Protein AF-A0A0F4YDS4-F1 (afdb_monomer_lite)

Radius of gyration: 24.44 Å; chains: 1; bounding box: 52×58×77 Å

InterPro domains:
  IPR007889 DNA binding HTH domain, Psq-type [PF05225] (45-88)
  IPR009057 Homedomain-like superfamily [SSF46689] (45-98)

Organism: Rasamsonia emersonii (strain ATCC 16479 / CBS 393.64 / IMI 116815) (NCBI:txid1408163)

Sequence (113 aa):
STIYNVIHHRAGHTTELVSHNTNTEFLTITTTTTHHHLMADISREERLQLALQAYKKGQFPSIQKAADAFDVPKSTLITRVSGTTSRKDSIANCRKLTETEENTLSTWILDMD

Foldseek 3Di:
DDDDDDDPDDPPPPPDPPPPDDDPDDDDPPDPDPPCVVLVVPDLVRLLVVLLVCVVVVVDPDLVRSCVVSVHDSVVSVVVNVPDDDPVPDDDPPDPDDPVRVVVVVVVVVVVD

pLDDT: mean 73.01, std 23.71, range [31.19, 96.38]

Secondary structure (DSSP, 8-state):
-------------------------SS--SS-SHHHHHTSSS-HHHHHHHHHHHHHTT-SSSHHHHHHHTT--HHHHHHHHTTPPPTTTSPPTT--S-HHHHHHHHHHHHH--

Structure (mmCIF, N/CA/C/O backbone):
data_AF-A0A0F4YDS4-F1
#
_entry.id   AF-A0A0F4YDS4-F1
#
loop_
_atom_site.group_PDB
_atom_site.id
_atom_site.type_symbol
_atom_site.label_atom_id
_atom_site.label_alt_id
_atom_site.label_comp_id
_atom_site.label_asym_id
_atom_site.label_entity_id
_atom_site.label_seq_id
_atom_site.pdbx_PDB_ins_code
_atom_site.Cartn_x
_atom_site.Cartn_y
_atom_site.Cartn_z
_atom_site.occupancy
_atom_site.B_iso_or_equiv
_atom_site.auth_seq_id
_atom_site.auth_comp_id
_atom_site.auth_asym_id
_atom_site.auth_atom_id
_atom_site.pdbx_PDB_model_num
ATOM 1 N N . SER A 1 1 ? 5.588 -50.143 42.951 1.00 34.25 1 SER A N 1
ATOM 2 C CA . SER A 1 1 ? 5.894 -48.727 42.681 1.00 34.25 1 SER A CA 1
ATOM 3 C C . SER A 1 1 ? 5.329 -48.337 41.332 1.00 34.25 1 SER A C 1
ATOM 5 O O . SER A 1 1 ? 5.715 -48.925 40.334 1.00 34.25 1 SER A O 1
ATOM 7 N N . THR A 1 2 ? 4.369 -47.416 41.314 1.00 36.69 2 THR A N 1
ATOM 8 C CA . THR A 1 2 ? 3.781 -46.837 40.098 1.00 36.69 2 THR A CA 1
ATOM 9 C C . THR A 1 2 ? 4.743 -45.815 39.507 1.00 36.69 2 THR A C 1
ATOM 11 O O . THR A 1 2 ? 5.084 -44.870 40.211 1.00 36.69 2 THR A O 1
ATOM 14 N N . ILE A 1 3 ? 5.138 -45.960 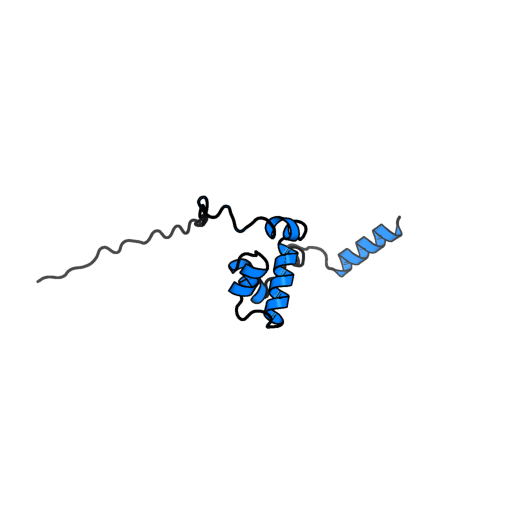38.238 1.00 41.03 3 ILE A N 1
ATOM 15 C CA . ILE A 1 3 ? 5.693 -44.861 37.432 1.00 41.03 3 ILE A CA 1
ATOM 16 C C . ILE A 1 3 ? 5.124 -44.982 36.009 1.00 41.03 3 ILE A C 1
ATOM 18 O O . ILE A 1 3 ? 5.404 -45.939 35.293 1.00 41.03 3 ILE A O 1
ATOM 22 N N . TYR A 1 4 ? 4.279 -44.017 35.643 1.00 34.19 4 TYR A N 1
ATOM 23 C CA . TYR A 1 4 ? 3.852 -43.723 34.273 1.00 34.19 4 TYR A CA 1
ATOM 24 C C . TYR A 1 4 ? 5.037 -43.174 33.458 1.00 34.19 4 TYR A C 1
ATOM 26 O O . TYR A 1 4 ? 5.892 -42.518 34.041 1.00 34.19 4 TYR A O 1
ATOM 34 N N . ASN A 1 5 ? 5.052 -43.365 32.131 1.00 40.47 5 ASN A N 1
ATOM 35 C CA . ASN A 1 5 ? 5.533 -42.357 31.162 1.00 40.47 5 ASN A CA 1
ATOM 36 C 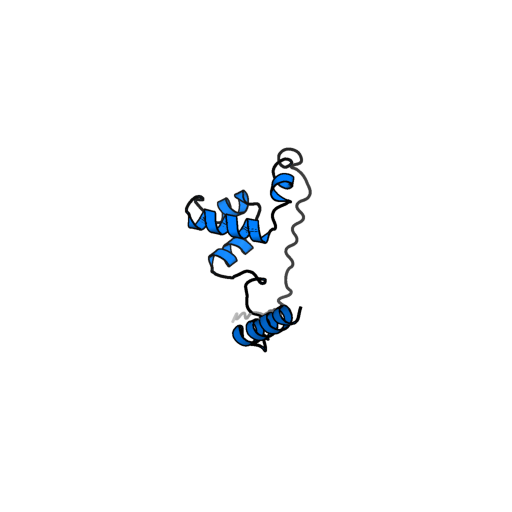C . ASN A 1 5 ? 5.150 -42.778 29.728 1.00 40.47 5 ASN A C 1
ATOM 38 O O . ASN A 1 5 ? 5.660 -43.758 29.200 1.00 40.47 5 ASN A O 1
ATOM 42 N N . VAL A 1 6 ? 4.037 -42.245 29.207 1.00 47.81 6 VAL A N 1
ATOM 43 C CA . VAL A 1 6 ? 3.951 -41.112 28.254 1.00 47.81 6 VAL A CA 1
ATOM 44 C C . VAL A 1 6 ? 4.589 -41.445 26.901 1.00 47.81 6 VAL A C 1
ATOM 46 O O . VAL A 1 6 ? 5.782 -41.277 26.672 1.00 47.81 6 VAL A O 1
ATOM 49 N N . ILE A 1 7 ? 3.732 -41.905 25.985 1.00 47.94 7 ILE A N 1
ATOM 50 C CA . ILE A 1 7 ? 4.012 -42.011 24.554 1.00 47.94 7 ILE A CA 1
ATOM 51 C C . ILE A 1 7 ? 4.252 -40.589 24.037 1.00 47.94 7 ILE A C 1
ATOM 53 O O . ILE A 1 7 ? 3.313 -39.807 23.895 1.00 47.94 7 ILE A O 1
ATOM 57 N N . HIS A 1 8 ? 5.504 -40.243 23.745 1.00 44.38 8 HIS A N 1
ATOM 58 C CA . HIS A 1 8 ? 5.803 -39.068 22.937 1.00 44.38 8 HIS A CA 1
ATOM 59 C C . HIS A 1 8 ? 5.328 -39.343 21.508 1.00 44.38 8 HIS A C 1
ATOM 61 O O . HIS A 1 8 ? 6.014 -39.988 20.715 1.00 44.38 8 HIS A O 1
ATOM 67 N N . HIS A 1 9 ? 4.120 -38.884 21.186 1.00 46.09 9 HIS A N 1
ATOM 68 C CA . HIS A 1 9 ? 3.637 -38.862 19.815 1.00 46.09 9 HIS A CA 1
ATOM 69 C C . HIS A 1 9 ? 4.477 -37.834 19.048 1.00 46.09 9 HIS A C 1
ATOM 71 O O . HIS A 1 9 ? 4.402 -36.630 19.298 1.00 46.09 9 HIS A O 1
ATOM 77 N N . ARG A 1 10 ? 5.339 -38.320 18.153 1.00 45.59 10 ARG A N 1
ATOM 78 C CA . ARG A 1 10 ? 6.091 -37.494 17.209 1.00 45.59 10 ARG A CA 1
ATOM 79 C C . ARG A 1 10 ? 5.073 -36.767 16.330 1.00 45.59 10 ARG A C 1
ATOM 81 O O . ARG A 1 10 ? 4.444 -37.397 15.487 1.00 45.59 10 ARG A O 1
ATOM 88 N N . ALA A 1 11 ? 4.894 -35.464 16.534 1.00 42.97 11 ALA A N 1
ATOM 89 C CA . ALA A 1 11 ? 4.091 -34.642 15.640 1.00 42.97 11 ALA A CA 1
ATOM 90 C C . ALA A 1 11 ? 4.761 -34.636 14.257 1.00 42.97 11 ALA A C 1
ATOM 92 O O . ALA A 1 11 ? 5.800 -34.006 14.055 1.00 42.97 11 ALA A O 1
ATOM 93 N N . GLY A 1 12 ? 4.187 -35.383 13.313 1.00 45.69 12 GLY A N 1
ATOM 94 C CA . GLY A 1 12 ? 4.440 -35.198 11.893 1.00 45.69 12 GLY A CA 1
ATOM 95 C C . GLY A 1 12 ? 3.870 -33.845 11.502 1.00 45.69 12 GLY A C 1
ATOM 96 O O . GLY A 1 12 ? 2.676 -33.727 11.251 1.00 45.69 12 GLY A O 1
ATOM 97 N N . HIS A 1 13 ? 4.699 -32.804 11.517 1.00 32.81 13 HIS A N 1
ATOM 98 C CA . HIS A 1 13 ? 4.279 -31.502 11.022 1.00 32.81 13 HIS A CA 1
ATOM 99 C C . HIS A 1 13 ? 4.475 -31.473 9.505 1.00 32.81 13 HIS A C 1
ATOM 101 O O . HIS A 1 13 ? 5.496 -31.027 8.992 1.00 32.81 13 HIS A O 1
ATOM 107 N N . THR A 1 14 ? 3.495 -32.014 8.786 1.00 37.78 14 THR A N 1
ATOM 108 C CA . THR A 1 14 ? 3.231 -31.654 7.394 1.00 37.78 14 THR A CA 1
ATOM 109 C C . THR A 1 14 ? 2.379 -30.392 7.428 1.00 37.78 14 THR A C 1
ATOM 111 O O . THR A 1 14 ? 1.169 -30.454 7.637 1.00 37.78 14 THR A O 1
ATOM 114 N N . THR A 1 15 ? 2.992 -29.221 7.290 1.00 44.72 15 THR A N 1
ATOM 115 C CA . THR A 1 15 ? 2.251 -27.991 6.995 1.00 44.72 15 THR A CA 1
ATOM 116 C C . THR A 1 15 ? 1.845 -28.021 5.522 1.00 44.72 15 THR A C 1
ATOM 118 O O . THR A 1 15 ? 2.475 -27.407 4.667 1.00 44.72 15 THR A O 1
ATOM 121 N N . GLU A 1 16 ? 0.793 -28.782 5.215 1.00 41.47 16 GLU A N 1
ATOM 122 C CA . GLU A 1 16 ? -0.007 -28.534 4.018 1.00 41.47 16 GLU A CA 1
ATOM 123 C C . GLU A 1 16 ? -0.670 -27.160 4.162 1.00 41.47 16 GLU A C 1
ATOM 125 O O . GLU A 1 16 ? -1.219 -26.815 5.212 1.00 41.47 16 GLU A O 1
ATOM 130 N N . LEU A 1 17 ? -0.590 -26.350 3.107 1.00 39.78 17 LEU A N 1
ATOM 131 C CA . LEU A 1 17 ? -1.284 -25.073 3.021 1.00 39.78 17 LEU A CA 1
ATOM 132 C C . LEU A 1 17 ? -2.790 -25.345 3.006 1.00 39.78 17 LEU A C 1
ATOM 134 O O . LEU A 1 17 ? -3.357 -25.706 1.975 1.00 39.78 17 LEU A O 1
ATOM 138 N N . VAL A 1 18 ? -3.437 -25.166 4.156 1.00 31.19 18 VAL A N 1
ATOM 139 C CA . VAL A 1 18 ? -4.895 -25.175 4.259 1.00 31.19 18 VAL A CA 1
ATOM 140 C C . VAL A 1 18 ? -5.424 -23.995 3.450 1.00 31.19 18 VAL A C 1
ATOM 142 O O . VAL A 1 18 ? -5.370 -22.837 3.864 1.00 31.19 18 VAL A O 1
ATOM 145 N N . SER A 1 19 ? -5.924 -24.305 2.257 1.00 46.19 19 SER A N 1
ATOM 146 C CA . SER A 1 19 ? -6.792 -23.414 1.505 1.00 46.19 19 SER A CA 1
ATOM 147 C C . SER A 1 19 ? -8.086 -23.276 2.296 1.00 46.19 19 SER A C 1
ATOM 149 O O . SER A 1 19 ? -8.939 -24.165 2.284 1.00 46.19 19 SER A O 1
ATOM 151 N N . HIS A 1 20 ? -8.222 -22.178 3.036 1.00 43.62 20 HIS A N 1
ATOM 152 C CA . HIS A 1 20 ? -9.498 -21.793 3.618 1.00 43.62 20 HIS A CA 1
ATOM 153 C C . HIS A 1 20 ? -10.423 -21.339 2.484 1.00 43.62 20 HIS A C 1
ATOM 155 O O . HIS A 1 20 ? -10.572 -20.148 2.218 1.00 43.62 20 HIS A O 1
ATOM 161 N N . ASN A 1 21 ? -11.034 -22.306 1.798 1.00 51.53 21 ASN A N 1
ATOM 162 C CA . ASN A 1 21 ? -12.319 -22.083 1.163 1.00 51.53 21 ASN A CA 1
ATOM 163 C C . ASN A 1 21 ? -13.372 -22.154 2.277 1.00 51.53 21 ASN A C 1
ATOM 165 O O . ASN A 1 21 ? -13.449 -23.137 3.011 1.00 51.53 21 ASN A O 1
ATOM 169 N N . THR A 1 22 ? -14.154 -21.096 2.442 1.00 35.06 22 THR A N 1
ATOM 170 C CA . THR A 1 22 ? -15.418 -21.177 3.169 1.00 35.06 22 THR A CA 1
ATOM 171 C C . THR A 1 22 ? -16.508 -20.790 2.196 1.00 35.06 22 THR A C 1
ATOM 173 O O . THR A 1 22 ? -16.735 -19.610 1.926 1.00 35.06 22 THR A O 1
ATOM 176 N N . ASN A 1 23 ? -17.150 -21.822 1.652 1.00 37.69 23 ASN A N 1
ATOM 177 C CA . ASN A 1 23 ? -18.426 -21.730 0.964 1.00 37.69 23 ASN A CA 1
ATOM 178 C C . ASN A 1 23 ? -19.375 -20.866 1.797 1.00 37.69 23 ASN A C 1
ATOM 180 O O . ASN A 1 23 ? -19.744 -21.235 2.909 1.00 37.69 23 ASN A O 1
ATOM 184 N N . THR A 1 24 ? -19.742 -19.707 1.259 1.00 36.34 24 THR A N 1
ATOM 185 C CA . THR A 1 24 ? -20.818 -18.877 1.803 1.00 36.34 24 THR A CA 1
ATOM 186 C C . THR A 1 24 ? -21.912 -18.816 0.750 1.00 36.34 24 THR A C 1
ATOM 188 O O . THR A 1 24 ? -22.167 -17.783 0.148 1.00 36.34 24 THR A O 1
ATOM 191 N N . GLU A 1 25 ? -22.535 -19.958 0.483 1.00 43.75 25 GLU A N 1
ATOM 192 C CA . GLU A 1 25 ? -23.785 -20.019 -0.266 1.00 43.75 25 GLU A CA 1
ATOM 193 C C . GLU A 1 25 ? -24.845 -20.624 0.650 1.00 43.75 25 GLU A C 1
ATOM 195 O O . GLU A 1 25 ? -24.940 -21.840 0.752 1.00 43.75 25 GLU A O 1
ATOM 200 N N . PHE A 1 26 ? -25.569 -19.775 1.390 1.00 40.25 26 PHE A N 1
ATOM 201 C CA . PHE A 1 26 ? -27.036 -19.675 1.327 1.00 40.25 26 PHE A CA 1
ATOM 202 C C . PHE A 1 26 ? -27.547 -18.625 2.340 1.00 40.25 26 PHE A C 1
ATOM 204 O O . PHE A 1 26 ? -27.223 -18.695 3.521 1.00 40.25 26 PHE A O 1
ATOM 211 N N . LEU A 1 27 ? -28.410 -17.712 1.866 1.00 37.09 27 LEU A N 1
ATOM 212 C CA . LEU A 1 27 ? -29.226 -16.719 2.601 1.00 37.09 27 LEU A CA 1
ATOM 213 C C . LEU A 1 27 ? -28.576 -15.380 3.003 1.00 37.09 27 LEU A C 1
ATOM 215 O O . LEU A 1 27 ? -28.372 -15.121 4.179 1.00 37.09 27 LEU A O 1
ATOM 219 N N . THR A 1 28 ? -28.451 -14.466 2.032 1.00 32.34 28 THR A N 1
ATOM 220 C CA . THR A 1 28 ? -29.076 -13.120 2.090 1.00 32.34 28 THR A CA 1
ATOM 221 C C . THR A 1 28 ? -29.197 -12.568 0.663 1.00 32.34 28 THR A C 1
ATOM 223 O O . THR A 1 28 ? -28.298 -11.905 0.158 1.00 32.34 28 THR A O 1
ATOM 226 N N . ILE A 1 29 ? -30.300 -12.875 -0.020 1.00 42.09 29 ILE A N 1
ATOM 227 C CA . ILE A 1 29 ? -30.525 -12.538 -1.441 1.00 42.09 29 ILE A CA 1
ATOM 228 C C . ILE A 1 29 ? -31.161 -11.133 -1.617 1.00 42.09 29 ILE A C 1
ATOM 230 O O . ILE A 1 29 ? -31.548 -10.764 -2.716 1.00 42.09 29 ILE A O 1
ATOM 234 N N . THR A 1 30 ? -31.264 -10.286 -0.582 1.00 36.50 30 THR A N 1
ATOM 235 C CA . THR A 1 30 ? -32.069 -9.041 -0.685 1.00 36.50 30 THR A CA 1
ATOM 236 C C . THR A 1 30 ? -31.437 -7.744 -0.158 1.00 36.50 30 THR A C 1
ATOM 238 O O . THR A 1 30 ? -32.158 -6.762 -0.005 1.00 36.50 30 THR A O 1
ATOM 241 N N . THR A 1 31 ? -30.119 -7.669 0.081 1.00 34.91 31 THR A N 1
ATOM 242 C CA . THR A 1 31 ? -29.456 -6.409 0.520 1.00 34.91 31 THR A CA 1
ATOM 243 C C . THR A 1 31 ? -28.212 -5.993 -0.289 1.00 34.91 31 THR A C 1
ATOM 245 O O . THR A 1 31 ? -27.596 -4.978 0.025 1.00 34.91 31 THR A O 1
ATOM 248 N N . THR A 1 32 ? -27.850 -6.713 -1.357 1.00 35.59 32 THR A N 1
ATOM 249 C CA . THR A 1 32 ? -26.516 -6.669 -1.999 1.00 35.59 32 THR A CA 1
ATOM 250 C C . THR A 1 32 ? -26.565 -6.556 -3.532 1.00 35.59 32 THR A C 1
ATOM 252 O O . THR A 1 32 ? -25.911 -7.316 -4.233 1.00 35.59 32 THR A O 1
ATOM 255 N N . THR A 1 33 ? -27.314 -5.609 -4.106 1.00 39.88 33 THR A N 1
ATOM 256 C CA . THR A 1 33 ? -27.351 -5.473 -5.587 1.00 39.88 33 THR A CA 1
ATOM 257 C C . THR A 1 33 ? -26.762 -4.160 -6.100 1.00 39.88 33 THR A C 1
ATOM 259 O O . THR A 1 33 ? -26.149 -4.144 -7.162 1.00 39.88 33 THR A O 1
ATOM 262 N N . THR A 1 34 ? -26.814 -3.066 -5.336 1.00 38.78 34 THR A N 1
ATOM 263 C CA . THR A 1 34 ? -26.316 -1.770 -5.840 1.00 38.78 34 THR A CA 1
ATOM 264 C C . THR A 1 34 ? -24.797 -1.590 -5.683 1.00 38.78 34 THR A C 1
ATOM 266 O O . THR A 1 34 ? -24.177 -0.926 -6.508 1.00 38.78 34 THR A O 1
ATOM 269 N N . HIS A 1 35 ? -24.155 -2.212 -4.684 1.00 47.38 35 HIS A N 1
ATOM 270 C CA . HIS A 1 35 ? -22.723 -1.979 -4.411 1.00 47.38 35 HIS A CA 1
ATOM 271 C C . HIS A 1 35 ? -21.770 -2.817 -5.281 1.00 47.38 35 HIS A C 1
ATOM 273 O O . HIS A 1 35 ? -20.674 -2.364 -5.610 1.00 47.38 35 HIS A O 1
ATOM 279 N N . HIS A 1 36 ? -22.189 -4.017 -5.698 1.00 51.97 36 HIS A N 1
ATOM 280 C CA . HIS A 1 36 ? -21.349 -4.915 -6.498 1.00 51.97 36 HIS A CA 1
ATOM 281 C C . HIS A 1 36 ? -21.076 -4.365 -7.904 1.00 51.97 36 HIS A C 1
ATOM 283 O O . HIS A 1 36 ? -20.002 -4.602 -8.442 1.00 51.97 36 HIS A O 1
ATOM 289 N N . HIS A 1 37 ? -22.017 -3.616 -8.492 1.00 48.69 37 HIS A N 1
ATOM 290 C CA . HIS A 1 37 ? -21.902 -3.136 -9.872 1.00 48.69 37 HIS A CA 1
ATOM 291 C C . HIS A 1 37 ? -21.102 -1.826 -9.992 1.00 48.69 37 HIS A C 1
ATOM 293 O O . HIS A 1 37 ? -20.288 -1.696 -10.898 1.00 48.69 37 HIS A O 1
ATOM 299 N N . LEU A 1 38 ? -21.262 -0.878 -9.056 1.00 52.62 38 LEU A N 1
ATOM 300 C CA . LEU A 1 38 ? -20.565 0.420 -9.112 1.00 52.62 38 LEU A CA 1
ATOM 301 C C . LEU A 1 38 ? -19.067 0.315 -8.756 1.00 52.62 38 LEU A C 1
ATOM 303 O O . LEU A 1 38 ? -18.263 1.117 -9.215 1.00 52.62 38 LEU A O 1
ATOM 307 N N . MET A 1 39 ? -18.680 -0.685 -7.956 1.00 55.34 39 MET A N 1
ATOM 308 C CA . MET A 1 39 ? -17.277 -0.964 -7.612 1.00 55.34 39 MET A CA 1
ATOM 309 C C . MET A 1 39 ? -16.612 -2.010 -8.524 1.00 55.34 39 MET A C 1
ATOM 311 O O . MET A 1 39 ? -15.425 -2.281 -8.347 1.00 55.34 39 MET A O 1
ATOM 315 N N . ALA A 1 40 ? -17.341 -2.607 -9.477 1.00 57.91 40 ALA A N 1
ATOM 316 C CA . ALA A 1 40 ? -16.790 -3.598 -10.407 1.00 57.91 40 ALA A CA 1
ATOM 317 C C . ALA A 1 40 ? -15.854 -2.983 -11.458 1.00 57.91 40 ALA A C 1
ATOM 319 O O . ALA A 1 40 ? -14.957 -3.672 -11.937 1.00 57.91 40 ALA A O 1
ATOM 320 N N . ASP A 1 41 ? -16.046 -1.703 -11.783 1.00 67.88 41 ASP A N 1
ATOM 321 C CA . ASP A 1 41 ? -15.221 -0.987 -12.764 1.00 67.88 41 ASP A CA 1
ATOM 322 C C . ASP A 1 41 ? -13.845 -0.588 -12.192 1.00 67.88 41 ASP A C 1
ATOM 324 O O . ASP A 1 41 ? -12.894 -0.326 -12.920 1.00 67.88 41 ASP A O 1
ATOM 328 N N . ILE A 1 42 ? -13.714 -0.597 -10.860 1.00 75.62 42 ILE A N 1
ATOM 329 C CA . ILE A 1 42 ? -12.480 -0.264 -10.147 1.00 75.62 42 ILE A CA 1
ATOM 330 C C . ILE A 1 42 ? -11.747 -1.559 -9.792 1.00 75.62 42 ILE A C 1
ATOM 332 O O . ILE A 1 42 ? -12.293 -2.478 -9.166 1.00 75.62 42 ILE A O 1
ATOM 336 N N . SER A 1 43 ? -10.466 -1.632 -10.147 1.00 87.19 43 SER A N 1
ATOM 337 C CA . SER A 1 43 ? -9.643 -2.803 -9.866 1.00 87.19 43 SER A CA 1
ATOM 338 C C . SER A 1 43 ? -9.5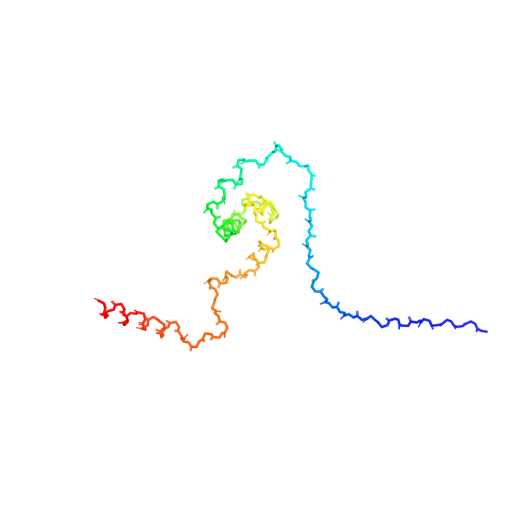45 -3.070 -8.356 1.00 87.19 43 SER A C 1
ATOM 340 O O . SER A 1 43 ? -9.613 -2.171 -7.514 1.00 87.19 43 SER A O 1
ATOM 342 N N . ARG A 1 44 ? -9.335 -4.337 -7.973 1.00 85.81 44 ARG A N 1
ATOM 343 C CA . ARG A 1 44 ? -9.155 -4.705 -6.553 1.00 85.81 44 ARG A CA 1
ATOM 344 C C . ARG A 1 44 ? -8.006 -3.946 -5.884 1.00 85.81 44 ARG A C 1
ATOM 346 O O . ARG A 1 44 ? -8.091 -3.638 -4.700 1.00 85.81 44 ARG A O 1
ATOM 353 N N . GLU A 1 45 ? -6.945 -3.663 -6.634 1.00 87.75 45 GLU A N 1
ATOM 354 C CA . GLU A 1 45 ? -5.787 -2.917 -6.142 1.00 87.75 45 GLU A CA 1
ATOM 355 C C . GLU A 1 45 ? -6.149 -1.457 -5.848 1.00 87.75 45 GLU A C 1
ATOM 357 O O . GLU A 1 45 ? -5.838 -0.956 -4.774 1.00 87.75 45 GLU A O 1
ATOM 362 N N . GLU A 1 46 ? -6.880 -0.792 -6.740 1.00 90.06 46 GLU A N 1
ATOM 363 C CA . GLU A 1 46 ? -7.342 0.582 -6.517 1.00 90.06 46 GLU A CA 1
ATOM 364 C C . GLU A 1 46 ? -8.265 0.680 -5.299 1.00 90.06 46 GLU A C 1
ATOM 366 O O . GLU A 1 46 ? -8.087 1.565 -4.462 1.00 90.06 46 GLU A O 1
ATOM 371 N N . ARG A 1 47 ? -9.188 -0.276 -5.119 1.00 92.06 47 ARG A N 1
ATOM 372 C CA . ARG A 1 47 ? -10.026 -0.341 -3.908 1.00 92.06 47 ARG A CA 1
ATOM 373 C C . ARG A 1 47 ? -9.193 -0.505 -2.639 1.00 92.06 47 ARG A C 1
ATOM 375 O O . ARG A 1 47 ? -9.469 0.143 -1.631 1.00 92.06 47 ARG A O 1
ATOM 382 N N . LEU A 1 48 ? -8.137 -1.317 -2.693 1.00 91.75 48 LEU A N 1
ATOM 383 C CA . LEU A 1 48 ? -7.216 -1.512 -1.574 1.00 91.75 48 LEU A CA 1
ATOM 384 C C . LEU A 1 48 ? -6.439 -0.228 -1.239 1.00 91.75 48 LEU A C 1
ATOM 386 O O . LEU A 1 48 ? -6.274 0.099 -0.063 1.00 91.75 48 LEU A O 1
ATOM 390 N N . GLN A 1 49 ? -5.991 0.514 -2.256 1.00 91.88 49 GLN A N 1
ATOM 391 C CA . GLN A 1 49 ? -5.318 1.807 -2.091 1.00 91.88 49 GLN A CA 1
ATOM 392 C C . GLN A 1 49 ? -6.252 2.855 -1.477 1.00 91.88 49 GLN A C 1
ATOM 394 O O . GLN A 1 49 ? -5.861 3.557 -0.541 1.00 91.88 49 GLN A O 1
ATOM 399 N N . LEU A 1 50 ? -7.500 2.925 -1.946 1.00 93.44 50 LEU A N 1
ATOM 400 C CA . LEU A 1 50 ? -8.516 3.824 -1.399 1.00 93.44 50 LEU A CA 1
ATOM 401 C C . LEU A 1 50 ? -8.824 3.493 0.068 1.00 93.44 50 LEU A C 1
ATOM 403 O O . LEU A 1 50 ? -8.801 4.389 0.915 1.00 93.44 50 LEU A O 1
ATOM 407 N N . ALA A 1 51 ? -9.008 2.210 0.395 1.00 93.81 51 ALA A N 1
ATOM 408 C CA . ALA A 1 51 ? -9.220 1.749 1.765 1.00 93.81 51 ALA A CA 1
ATOM 409 C C . ALA A 1 51 ? -8.041 2.093 2.686 1.00 93.81 51 ALA A C 1
ATOM 411 O O . ALA A 1 51 ? -8.233 2.592 3.799 1.00 93.81 51 ALA A O 1
ATOM 412 N N . LEU A 1 52 ? -6.811 1.879 2.208 1.00 94.25 52 LEU A N 1
ATOM 413 C CA . LEU A 1 52 ? -5.589 2.228 2.928 1.00 94.25 52 LEU A CA 1
ATOM 414 C C . LEU A 1 52 ? -5.523 3.731 3.207 1.00 94.25 52 LEU A C 1
ATOM 416 O O . LEU A 1 52 ? -5.213 4.143 4.327 1.00 94.25 52 LEU A O 1
ATOM 420 N N . GLN A 1 53 ? -5.803 4.553 2.196 1.00 94.06 53 GLN A N 1
ATOM 421 C CA . GLN A 1 53 ? -5.754 6.002 2.319 1.00 94.06 53 GLN A CA 1
ATOM 422 C C . GLN A 1 53 ? -6.823 6.514 3.290 1.00 94.06 53 GLN A C 1
ATOM 424 O O . GLN A 1 53 ? -6.519 7.344 4.146 1.00 94.06 53 GLN A O 1
ATOM 429 N N . ALA A 1 54 ? -8.054 6.013 3.190 1.00 93.56 54 ALA A N 1
ATOM 430 C CA . ALA A 1 54 ? -9.151 6.409 4.064 1.00 93.56 54 ALA A CA 1
ATOM 431 C C . ALA A 1 54 ? -8.890 6.023 5.528 1.00 93.56 54 ALA A C 1
ATOM 433 O O . ALA A 1 54 ? -9.116 6.830 6.433 1.00 93.56 54 ALA A O 1
ATOM 434 N N . TYR A 1 55 ? -8.330 4.830 5.760 1.00 94.25 55 TYR A N 1
ATOM 435 C CA . TYR A 1 55 ? -7.890 4.404 7.088 1.00 94.25 55 TYR A CA 1
ATOM 436 C C . TYR A 1 55 ? -6.781 5.312 7.641 1.00 94.25 55 TYR A C 1
ATOM 438 O O . TYR A 1 55 ? -6.900 5.812 8.756 1.00 94.25 55 TYR A O 1
ATOM 446 N N . LYS A 1 56 ? -5.739 5.607 6.850 1.00 92.00 56 LYS A N 1
ATOM 447 C CA . LYS A 1 56 ? -4.651 6.520 7.257 1.00 92.00 56 LYS A CA 1
ATOM 448 C C . LYS A 1 56 ? -5.134 7.944 7.543 1.00 92.00 56 LYS A C 1
ATOM 450 O O . LYS A 1 56 ? -4.569 8.615 8.398 1.00 92.00 56 LYS A O 1
ATOM 455 N N . LYS A 1 57 ? -6.181 8.399 6.850 1.00 93.94 57 LYS A N 1
ATOM 456 C CA . LYS A 1 57 ? -6.846 9.690 7.086 1.00 93.94 57 LYS A CA 1
ATOM 457 C C . LYS A 1 57 ? -7.749 9.695 8.330 1.00 93.94 57 LYS A C 1
ATOM 459 O O . LYS A 1 57 ? -8.341 10.727 8.623 1.00 93.94 57 LYS A O 1
ATOM 464 N N . GLY A 1 58 ? -7.888 8.572 9.039 1.00 92.62 58 GLY A N 1
ATOM 465 C CA . GLY A 1 58 ? -8.725 8.464 10.237 1.00 92.62 58 GLY A CA 1
ATOM 466 C C . GLY A 1 58 ? -10.230 8.457 9.956 1.00 92.62 58 GLY A C 1
ATOM 467 O O . GLY A 1 58 ? -11.017 8.673 10.869 1.00 92.62 58 GLY A O 1
ATOM 468 N N . GLN A 1 59 ? -10.651 8.206 8.710 1.00 93.38 59 GLN A N 1
ATOM 469 C CA . GLN A 1 59 ? -12.074 8.183 8.334 1.00 93.38 59 GLN A CA 1
ATOM 470 C C . GLN A 1 59 ? -12.812 6.966 8.904 1.00 93.38 59 GLN A C 1
ATOM 472 O O . GLN A 1 59 ? -14.035 6.974 9.022 1.00 93.38 59 GLN A O 1
ATOM 477 N N . PHE A 1 60 ? -12.066 5.922 9.267 1.00 93.44 60 PHE A N 1
ATOM 478 C CA . PHE A 1 60 ? -12.598 4.696 9.840 1.00 93.44 60 PHE A CA 1
ATOM 479 C C . PHE A 1 60 ? -11.946 4.410 11.193 1.00 93.44 60 PHE A C 1
ATOM 481 O O . PHE A 1 60 ? -10.728 4.542 11.320 1.00 93.44 60 PHE A O 1
ATOM 488 N N . PRO A 1 61 ? -12.722 3.939 12.186 1.00 90.00 61 PRO A N 1
ATOM 489 C CA . PRO A 1 61 ? -12.205 3.647 13.522 1.00 90.00 61 PRO A CA 1
ATOM 490 C C . PRO A 1 61 ? -11.355 2.369 13.566 1.00 90.00 61 PRO A C 1
ATOM 492 O O . PRO A 1 61 ? -10.668 2.114 14.550 1.00 90.00 61 PRO A O 1
ATOM 495 N N . SER A 1 62 ? -11.420 1.525 12.531 1.00 93.00 62 SER A N 1
ATOM 496 C CA . SER A 1 62 ? -10.646 0.289 12.452 1.00 93.00 62 SER A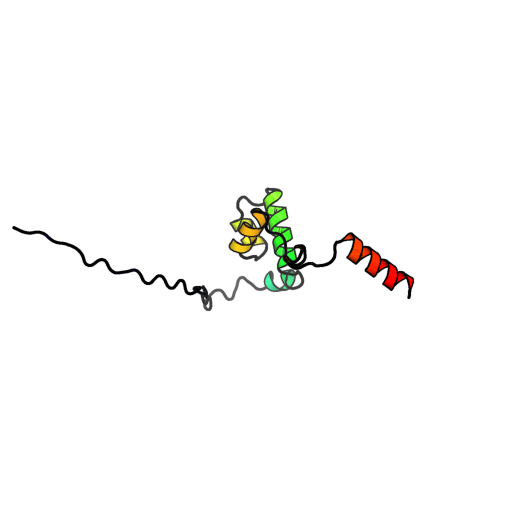 CA 1
ATOM 497 C C . SER A 1 62 ? -10.375 -0.129 11.009 1.00 93.00 62 SER A C 1
ATOM 499 O O . SER A 1 62 ? -11.127 0.213 10.093 1.00 93.00 62 SER A O 1
ATOM 501 N N . ILE A 1 63 ? -9.329 -0.942 10.823 1.00 92.12 63 ILE A N 1
ATOM 502 C CA . ILE A 1 63 ? -8.988 -1.546 9.525 1.00 92.12 63 ILE A CA 1
ATOM 503 C C . ILE A 1 63 ? -10.146 -2.410 9.009 1.00 92.12 63 ILE A C 1
ATOM 505 O O . ILE A 1 63 ? -10.411 -2.415 7.815 1.00 92.12 63 ILE A O 1
ATOM 509 N N . GLN A 1 64 ? -10.866 -3.103 9.901 1.00 91.69 64 GLN A N 1
ATOM 510 C CA . GLN A 1 64 ? -12.031 -3.909 9.522 1.00 91.69 64 GLN A CA 1
ATOM 511 C C . GLN A 1 64 ? -13.114 -3.044 8.874 1.00 91.69 64 GLN A C 1
ATOM 513 O O . GLN A 1 64 ? -13.585 -3.372 7.797 1.00 91.69 64 GLN A O 1
ATOM 518 N N . LYS A 1 65 ? -13.461 -1.909 9.493 1.00 92.75 65 LYS A N 1
ATOM 519 C CA . LYS A 1 65 ? -14.499 -1.017 8.963 1.00 92.75 65 LYS A CA 1
ATOM 520 C C . LYS A 1 65 ? -14.114 -0.412 7.615 1.00 92.75 65 LYS A C 1
ATOM 522 O O . LYS A 1 65 ? -14.978 -0.275 6.759 1.00 92.75 65 LYS A O 1
ATOM 527 N N . ALA A 1 66 ? -12.834 -0.095 7.419 1.00 93.25 66 ALA A N 1
ATOM 528 C CA . ALA A 1 66 ? -12.333 0.322 6.114 1.00 93.25 66 ALA A CA 1
ATOM 529 C C . ALA A 1 66 ? -12.409 -0.825 5.090 1.00 93.25 66 ALA A C 1
ATOM 531 O O . ALA A 1 66 ? -12.876 -0.623 3.978 1.00 93.25 66 ALA A O 1
ATOM 532 N N . ALA A 1 67 ? -12.003 -2.041 5.461 1.00 92.19 67 ALA A N 1
ATOM 533 C CA . ALA A 1 67 ? -12.060 -3.202 4.575 1.00 92.19 67 ALA A CA 1
ATOM 534 C C . ALA A 1 67 ? -13.493 -3.500 4.100 1.00 92.19 67 ALA A C 1
ATOM 536 O O . ALA A 1 67 ? -13.717 -3.666 2.904 1.00 92.19 67 ALA A O 1
ATOM 537 N N . ASP A 1 68 ? -14.453 -3.472 5.027 1.00 91.19 68 ASP A N 1
ATOM 538 C CA . ASP A 1 68 ? -15.871 -3.695 4.737 1.00 91.19 68 ASP A CA 1
ATOM 539 C C . ASP A 1 68 ? -16.441 -2.594 3.824 1.00 91.19 68 ASP A C 1
ATOM 541 O O . ASP A 1 68 ? -17.189 -2.884 2.896 1.00 91.19 68 ASP A O 1
ATOM 545 N N . ALA A 1 69 ? -16.066 -1.328 4.052 1.00 90.56 69 ALA A N 1
ATOM 546 C CA . ALA A 1 69 ? -16.566 -0.190 3.274 1.00 90.56 69 ALA A CA 1
ATOM 547 C C . ALA A 1 69 ? -16.103 -0.198 1.807 1.00 90.56 69 ALA A C 1
ATOM 549 O O . ALA A 1 69 ? -16.829 0.269 0.932 1.00 90.56 69 ALA A O 1
ATOM 550 N N . PHE A 1 70 ? -14.905 -0.722 1.538 1.00 89.56 70 PHE A N 1
ATOM 551 C CA . PHE A 1 70 ? -14.331 -0.802 0.189 1.00 89.56 70 PHE A CA 1
ATOM 552 C C . PHE A 1 70 ? -14.415 -2.209 -0.428 1.00 89.56 70 PHE A C 1
ATOM 554 O O . PHE A 1 70 ? -13.870 -2.436 -1.512 1.00 89.56 70 PHE A O 1
ATOM 561 N N . ASP A 1 71 ? -15.097 -3.147 0.239 1.00 89.44 71 ASP A N 1
ATOM 562 C CA . ASP A 1 71 ? -15.251 -4.539 -0.200 1.00 89.44 71 ASP A CA 1
ATOM 563 C C . ASP A 1 71 ? -13.894 -5.211 -0.514 1.00 89.44 71 ASP A C 1
ATOM 565 O O . ASP A 1 71 ? -13.681 -5.837 -1.553 1.00 89.44 71 ASP A O 1
ATOM 569 N N . VAL A 1 72 ? -12.914 -5.034 0.378 1.00 89.38 72 VAL A N 1
ATOM 570 C CA . VAL A 1 72 ? -11.580 -5.643 0.248 1.00 89.38 72 VAL A CA 1
ATOM 571 C C . VAL A 1 72 ? -11.308 -6.633 1.380 1.00 89.38 72 VAL A C 1
ATOM 573 O O . VAL A 1 72 ? -11.743 -6.416 2.511 1.00 89.38 72 VAL A O 1
ATOM 576 N N . PRO A 1 73 ? -10.535 -7.709 1.145 1.00 92.06 73 PRO A N 1
ATOM 577 C CA . PRO A 1 73 ? -10.163 -8.618 2.219 1.00 92.06 73 PRO A CA 1
ATOM 578 C C . PRO A 1 73 ? -9.349 -7.903 3.302 1.00 92.06 73 PRO A C 1
ATOM 580 O O . PRO A 1 73 ? -8.304 -7.299 3.041 1.00 92.06 73 PRO A O 1
ATOM 583 N N . LYS A 1 74 ? -9.795 -8.030 4.554 1.00 93.38 74 LYS A N 1
ATOM 584 C CA . LYS A 1 74 ? -9.126 -7.447 5.726 1.00 93.38 74 LYS A CA 1
ATOM 585 C C . LYS A 1 74 ? -7.657 -7.862 5.834 1.00 93.38 74 LYS A C 1
ATOM 587 O O . LYS A 1 74 ? -6.811 -7.023 6.127 1.00 93.38 74 LYS A O 1
ATOM 592 N N . SER A 1 75 ? -7.352 -9.142 5.613 1.00 92.94 75 SER A N 1
ATOM 593 C CA . SER A 1 75 ? -5.981 -9.670 5.677 1.00 92.94 75 SER A CA 1
ATOM 594 C C . SER A 1 75 ? -5.061 -8.936 4.703 1.00 92.94 75 SER A C 1
ATOM 596 O O . SER A 1 75 ? -3.995 -8.471 5.098 1.00 92.94 75 SER A O 1
ATOM 598 N N . THR A 1 76 ? -5.519 -8.735 3.468 1.00 93.00 76 THR A N 1
ATOM 599 C CA . THR A 1 76 ? -4.802 -7.975 2.442 1.00 93.00 76 THR A CA 1
ATOM 600 C C . THR A 1 76 ? -4.604 -6.516 2.855 1.00 93.00 76 THR A C 1
ATOM 602 O O . THR A 1 76 ? -3.501 -5.985 2.715 1.00 93.00 76 THR A O 1
ATOM 605 N N . LEU A 1 77 ? -5.632 -5.869 3.416 1.00 93.62 77 LEU A N 1
ATOM 606 C CA . LEU A 1 77 ? -5.528 -4.481 3.872 1.00 93.62 77 LEU A CA 1
ATOM 607 C C . LEU A 1 77 ? -4.553 -4.323 5.050 1.00 93.62 77 LEU A C 1
ATOM 609 O O . LEU A 1 77 ? -3.780 -3.370 5.068 1.00 93.62 77 LEU A O 1
ATOM 613 N N . ILE A 1 78 ? -4.518 -5.270 5.993 1.00 93.88 78 ILE A N 1
ATOM 614 C CA . ILE A 1 78 ? -3.540 -5.289 7.097 1.00 93.88 78 ILE A CA 1
ATOM 615 C C . ILE A 1 78 ? -2.112 -5.373 6.552 1.00 93.88 78 ILE A C 1
ATOM 617 O O . ILE A 1 78 ? -1.266 -4.561 6.927 1.00 93.88 78 ILE A O 1
ATOM 621 N N . THR A 1 79 ? -1.850 -6.306 5.633 1.00 91.50 79 THR A N 1
ATOM 622 C CA . THR A 1 79 ? -0.539 -6.444 4.981 1.00 91.50 79 THR A CA 1
ATOM 623 C C . THR A 1 79 ? -0.129 -5.144 4.281 1.00 91.50 79 THR A C 1
ATOM 625 O O . THR A 1 79 ? 1.020 -4.702 4.363 1.00 91.50 79 THR A O 1
ATOM 628 N N . ARG A 1 80 ? -1.090 -4.456 3.661 1.00 91.75 80 ARG A N 1
ATOM 629 C CA . ARG A 1 80 ? -0.854 -3.164 3.016 1.00 91.75 80 ARG A CA 1
ATOM 630 C C . ARG A 1 80 ? -0.553 -2.041 4.007 1.00 91.75 80 ARG A C 1
ATOM 632 O O . ARG A 1 80 ? 0.354 -1.248 3.765 1.00 91.75 80 ARG A O 1
ATOM 639 N N . VAL A 1 81 ? -1.248 -2.000 5.144 1.00 90.56 81 VAL A N 1
ATOM 640 C CA . VAL A 1 81 ? -0.950 -1.068 6.247 1.00 90.56 81 VAL A CA 1
ATOM 641 C C . VAL A 1 81 ? 0.457 -1.303 6.801 1.00 90.56 81 VAL A C 1
ATOM 643 O O . VAL A 1 81 ? 1.148 -0.330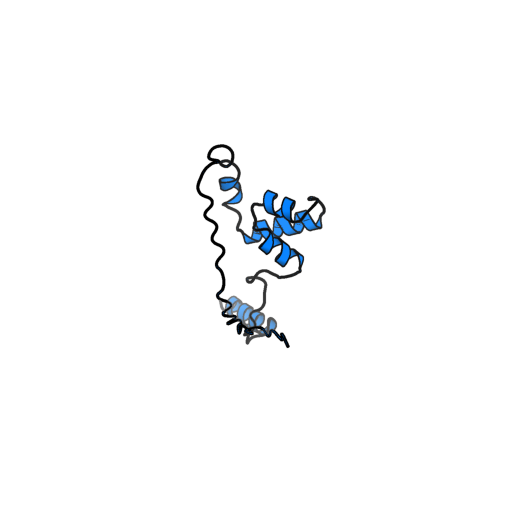 7.090 1.00 90.56 81 VAL A O 1
ATOM 646 N N . SER A 1 82 ? 0.916 -2.559 6.873 1.00 89.75 82 SER A N 1
ATOM 647 C CA . SER A 1 82 ? 2.283 -2.894 7.306 1.00 89.75 82 SER A CA 1
ATOM 648 C C . SER A 1 82 ? 3.390 -2.535 6.305 1.00 89.75 82 SER A C 1
ATOM 650 O O . SER A 1 82 ? 4.563 -2.698 6.624 1.00 89.75 82 SER A O 1
ATOM 652 N N . GLY A 1 83 ? 3.047 -2.017 5.119 1.00 86.44 83 GLY A N 1
ATOM 653 C CA . GLY A 1 83 ? 4.018 -1.468 4.167 1.00 86.44 83 GLY A CA 1
ATOM 654 C C . GLY A 1 83 ? 4.347 -2.359 2.970 1.00 86.44 83 GLY A C 1
ATOM 655 O O . GLY A 1 83 ? 5.224 -2.014 2.184 1.00 86.44 83 GLY A O 1
ATOM 656 N N . THR A 1 84 ? 3.653 -3.481 2.772 1.00 87.31 84 THR A N 1
ATOM 657 C CA . THR A 1 84 ? 3.808 -4.263 1.537 1.00 87.31 84 THR A CA 1
ATOM 658 C C . THR A 1 84 ? 3.256 -3.477 0.349 1.00 87.31 84 THR A C 1
ATOM 660 O O . THR A 1 84 ? 2.093 -3.088 0.379 1.00 87.31 84 THR A O 1
ATOM 663 N N . THR A 1 85 ? 4.035 -3.274 -0.713 1.00 83.25 85 THR A N 1
ATOM 664 C CA . THR A 1 85 ? 3.610 -2.583 -1.949 1.00 83.25 85 THR A CA 1
ATOM 665 C C . THR A 1 85 ? 3.008 -3.543 -2.976 1.00 83.25 85 THR A C 1
ATOM 667 O O . THR A 1 85 ? 3.005 -4.764 -2.782 1.00 83.25 85 THR A O 1
ATOM 670 N N . SER A 1 86 ? 2.351 -3.019 -4.018 1.00 82.25 86 SER A N 1
ATOM 671 C CA . SER A 1 86 ? 1.777 -3.877 -5.059 1.00 82.25 86 SER A CA 1
ATOM 672 C C . SER A 1 86 ? 2.894 -4.625 -5.764 1.00 82.25 86 SER A C 1
ATOM 674 O O . SER A 1 86 ? 3.995 -4.102 -5.909 1.00 82.25 86 SER A O 1
ATOM 676 N N . ARG A 1 87 ? 2.611 -5.827 -6.277 1.00 80.50 87 ARG A N 1
ATOM 677 C CA . ARG A 1 87 ? 3.577 -6.511 -7.147 1.00 80.50 87 ARG A CA 1
ATOM 678 C C . ARG A 1 87 ? 3.893 -5.698 -8.399 1.00 80.50 87 ARG A C 1
ATOM 680 O O . ARG A 1 87 ? 5.011 -5.811 -8.876 1.00 80.50 87 ARG A O 1
ATOM 687 N N . LYS A 1 88 ? 2.948 -4.882 -8.882 1.00 79.12 88 LYS A N 1
ATOM 688 C CA . LYS A 1 88 ? 3.157 -3.969 -10.015 1.00 79.12 88 LYS A CA 1
ATOM 689 C C . LYS A 1 88 ? 4.182 -2.873 -9.701 1.00 79.12 88 LYS A C 1
ATOM 691 O O . LYS A 1 88 ? 4.939 -2.493 -10.581 1.00 79.12 88 LYS A O 1
ATOM 696 N N . ASP A 1 89 ? 4.222 -2.420 -8.452 1.00 81.31 89 ASP A N 1
ATOM 697 C CA . ASP A 1 89 ? 5.091 -1.323 -8.007 1.00 81.31 89 ASP A CA 1
ATOM 698 C C . ASP A 1 89 ? 6.403 -1.835 -7.386 1.00 81.31 89 ASP A C 1
ATOM 700 O O . ASP A 1 89 ? 7.278 -1.060 -7.008 1.00 81.31 89 ASP A O 1
ATOM 704 N N . SER A 1 90 ? 6.527 -3.151 -7.208 1.00 84.31 90 SER A N 1
ATOM 705 C CA . SER A 1 90 ? 7.672 -3.790 -6.570 1.00 84.31 90 SER A CA 1
ATOM 706 C C . SER A 1 90 ? 8.688 -4.233 -7.617 1.00 84.31 90 SER A C 1
ATOM 708 O O . SER A 1 90 ? 8.347 -4.895 -8.597 1.00 84.31 90 SER A O 1
ATOM 710 N N . ILE A 1 91 ? 9.960 -3.914 -7.374 1.00 81.62 91 ILE A N 1
ATOM 711 C CA . ILE A 1 91 ? 11.069 -4.365 -8.216 1.00 81.62 91 ILE A CA 1
ATOM 712 C C . ILE A 1 91 ? 11.193 -5.889 -8.112 1.00 81.62 91 ILE A C 1
ATOM 714 O O . ILE A 1 91 ? 11.241 -6.457 -7.020 1.00 81.62 91 ILE A O 1
ATOM 718 N N . ALA A 1 92 ? 11.270 -6.564 -9.259 1.00 85.62 92 ALA A N 1
ATOM 719 C CA . ALA A 1 92 ? 11.510 -7.999 -9.294 1.00 85.62 92 ALA A CA 1
ATOM 720 C C . ALA A 1 92 ? 12.899 -8.333 -8.722 1.00 85.62 92 ALA A C 1
ATOM 722 O O . ALA A 1 92 ? 13.902 -7.755 -9.135 1.00 85.62 92 ALA A O 1
ATOM 723 N N . ASN A 1 93 ? 12.973 -9.333 -7.838 1.00 84.12 93 ASN A N 1
ATOM 724 C CA . ASN A 1 93 ? 14.229 -9.761 -7.198 1.00 84.12 93 ASN A CA 1
ATOM 725 C C . ASN A 1 93 ? 15.339 -10.142 -8.197 1.00 84.12 93 ASN A C 1
ATOM 727 O O . ASN A 1 93 ? 16.513 -10.112 -7.851 1.00 84.12 93 ASN A O 1
ATOM 731 N N . CYS A 1 94 ? 14.974 -10.517 -9.425 1.00 87.50 94 CYS A N 1
ATOM 732 C CA . CYS A 1 94 ? 15.900 -10.932 -10.480 1.00 87.50 94 CYS A CA 1
ATOM 733 C C . CYS A 1 94 ? 16.092 -9.858 -11.564 1.00 87.50 94 CYS A C 1
ATOM 735 O O . CYS A 1 94 ? 16.447 -10.197 -12.695 1.00 87.50 94 CYS A O 1
ATOM 737 N N . ARG A 1 95 ? 15.817 -8.582 -11.260 1.00 87.75 95 ARG A N 1
ATOM 738 C CA . ARG A 1 95 ? 16.033 -7.485 -12.207 1.00 87.75 95 ARG A CA 1
ATOM 739 C C . ARG A 1 95 ? 17.530 -7.382 -12.536 1.00 87.75 95 ARG A C 1
ATOM 741 O O . ARG A 1 95 ? 18.346 -7.198 -11.639 1.00 87.75 95 ARG A O 1
ATOM 748 N N . LYS A 1 96 ? 17.877 -7.557 -13.816 1.00 91.69 96 LYS A N 1
ATOM 749 C CA . LYS A 1 96 ? 19.268 -7.532 -14.309 1.00 91.69 96 LYS A CA 1
ATOM 750 C C . LYS A 1 96 ? 19.748 -6.131 -14.665 1.00 91.69 96 LYS A C 1
ATOM 752 O O . LYS A 1 96 ? 20.930 -5.855 -14.519 1.00 91.69 96 LYS A O 1
ATOM 757 N N . LEU A 1 97 ? 18.834 -5.299 -15.155 1.00 91.94 97 LEU A N 1
ATOM 758 C CA . LEU A 1 97 ? 19.112 -3.933 -15.567 1.00 91.94 97 LEU A CA 1
ATOM 759 C C . LEU A 1 97 ? 18.757 -2.969 -14.439 1.00 91.94 97 LEU A C 1
ATOM 761 O O . LEU A 1 97 ? 17.797 -3.155 -13.692 1.00 91.94 97 LEU A O 1
ATOM 765 N N . THR A 1 98 ? 19.559 -1.934 -14.292 1.00 90.81 98 THR A N 1
ATOM 766 C CA . THR A 1 98 ? 19.251 -0.808 -13.422 1.00 90.81 98 THR A CA 1
ATOM 767 C C . THR A 1 98 ? 18.157 0.053 -14.047 1.00 90.81 98 THR A C 1
ATOM 769 O O . THR A 1 98 ? 17.942 0.039 -15.256 1.00 90.81 98 THR A O 1
ATOM 772 N N . GLU A 1 99 ? 17.476 0.843 -13.219 1.00 90.19 99 GLU A N 1
ATOM 773 C CA . GLU A 1 99 ? 16.456 1.790 -13.688 1.00 90.19 99 GLU A CA 1
ATOM 774 C C . GLU A 1 99 ? 17.021 2.766 -14.733 1.00 90.19 99 GLU A C 1
ATOM 776 O O . GLU A 1 99 ? 16.359 3.083 -15.716 1.00 90.19 99 GLU A O 1
ATOM 781 N N . THR A 1 100 ? 18.280 3.183 -14.575 1.00 94.38 100 THR A N 1
ATOM 782 C CA . THR A 1 100 ? 18.975 4.023 -15.555 1.00 94.38 100 THR A CA 1
ATOM 783 C C . THR A 1 100 ? 19.160 3.308 -16.890 1.00 94.38 100 THR A C 1
ATOM 785 O O . THR A 1 100 ? 18.859 3.893 -17.923 1.00 94.38 100 THR A O 1
ATOM 788 N N . GLU A 1 101 ? 19.622 2.055 -16.887 1.00 94.31 101 GLU A N 1
ATOM 789 C CA . GLU A 1 101 ? 19.806 1.275 -18.120 1.00 94.31 101 GLU A CA 1
ATOM 790 C C . GLU A 1 101 ? 18.473 1.036 -18.838 1.00 94.31 101 GLU A C 1
ATOM 792 O O . GLU A 1 101 ? 18.391 1.220 -20.052 1.00 94.31 101 GLU A O 1
ATOM 797 N N . GLU A 1 102 ? 17.418 0.687 -18.095 1.00 93.31 102 GLU A N 1
ATOM 798 C CA . GLU A 1 102 ? 16.061 0.529 -18.637 1.00 93.31 102 GLU A CA 1
ATOM 799 C C . GLU A 1 102 ? 15.558 1.837 -19.271 1.00 93.31 102 GLU A C 1
ATOM 801 O O . GLU A 1 102 ? 15.032 1.825 -20.389 1.00 93.31 102 GLU A O 1
ATOM 806 N N . ASN A 1 103 ? 15.778 2.976 -18.608 1.00 93.94 103 ASN A N 1
ATOM 807 C CA . ASN A 1 103 ? 15.395 4.290 -19.122 1.00 93.94 103 ASN A CA 1
ATOM 808 C C . ASN A 1 103 ? 16.206 4.689 -20.360 1.00 93.94 103 ASN A C 1
ATOM 810 O O . ASN A 1 103 ? 15.633 5.183 -21.326 1.00 93.94 103 ASN A O 1
ATOM 814 N N . THR A 1 104 ? 17.522 4.454 -20.376 1.00 96.38 104 THR A N 1
ATOM 815 C CA . THR A 1 104 ? 18.369 4.745 -21.542 1.00 96.38 104 THR A CA 1
ATOM 816 C C . THR A 1 104 ? 17.928 3.944 -22.764 1.00 96.38 104 THR A C 1
ATOM 818 O O . THR A 1 104 ? 17.794 4.515 -23.843 1.00 96.38 104 THR A O 1
ATOM 821 N N . LEU A 1 105 ? 17.656 2.646 -22.598 1.00 95.31 105 LEU A N 1
ATOM 822 C CA . LEU A 1 105 ? 17.164 1.795 -23.684 1.00 95.31 105 LEU A CA 1
ATOM 823 C C . LEU A 1 105 ? 15.786 2.244 -24.180 1.00 95.31 105 LEU A C 1
ATOM 825 O O . LEU A 1 105 ? 15.567 2.298 -25.385 1.00 95.31 105 LEU A O 1
ATOM 829 N N . SER A 1 106 ? 14.881 2.597 -23.263 1.00 95.00 106 SER A N 1
ATOM 830 C CA . SER A 1 106 ? 13.539 3.077 -23.612 1.00 95.00 106 SER A CA 1
ATOM 831 C C . SER A 1 106 ? 13.599 4.371 -24.421 1.00 95.00 106 SER A C 1
ATOM 833 O O . SER A 1 106 ? 12.969 4.463 -25.470 1.00 95.00 106 SER A O 1
ATOM 835 N N . THR A 1 107 ? 14.400 5.345 -23.978 1.00 95.12 107 THR A N 1
ATOM 836 C CA . THR A 1 107 ? 14.612 6.600 -24.711 1.00 95.12 107 THR A CA 1
ATOM 837 C C . THR A 1 107 ? 15.227 6.344 -26.081 1.00 95.12 107 THR A C 1
ATOM 839 O O . THR A 1 107 ? 14.756 6.907 -27.057 1.00 95.12 107 THR A O 1
ATOM 842 N N . TRP A 1 108 ? 16.239 5.476 -26.172 1.00 96.38 108 TRP A N 1
ATOM 843 C CA . TRP A 1 108 ? 16.868 5.144 -27.451 1.00 96.38 108 TRP A CA 1
ATOM 844 C C . TRP A 1 108 ? 15.879 4.513 -28.439 1.00 96.38 108 TRP A C 1
ATOM 846 O O . TRP A 1 108 ? 15.889 4.877 -29.603 1.00 96.38 108 TRP A O 1
ATOM 856 N N . ILE A 1 109 ? 15.000 3.611 -27.991 1.00 96.00 109 ILE A N 1
ATOM 857 C CA . ILE A 1 109 ? 13.970 3.018 -28.862 1.00 96.00 109 ILE A CA 1
ATOM 858 C C . ILE A 1 109 ? 12.970 4.082 -29.331 1.00 96.00 109 ILE A C 1
ATOM 860 O O . ILE A 1 109 ? 12.633 4.105 -30.507 1.00 96.00 109 ILE A O 1
ATOM 864 N N . LEU A 1 110 ? 12.511 4.954 -28.427 1.00 95.69 110 LEU A N 1
ATOM 865 C CA . LEU A 1 110 ? 11.531 6.000 -28.745 1.00 95.69 110 LEU A CA 1
ATOM 866 C C . LEU A 1 110 ? 12.089 7.106 -29.651 1.00 95.69 110 LEU A C 1
ATOM 868 O O . LEU A 1 110 ? 11.321 7.734 -30.364 1.00 95.69 110 LEU A O 1
ATOM 872 N N . ASP A 1 111 ? 13.396 7.363 -29.600 1.00 93.94 111 ASP A N 1
ATOM 873 C CA . ASP A 1 111 ? 14.090 8.330 -30.466 1.00 93.94 111 ASP A CA 1
ATOM 874 C C . ASP A 1 111 ? 14.363 7.769 -31.876 1.00 93.94 111 ASP A C 1
ATOM 876 O O . ASP A 1 111 ? 14.666 8.518 -32.800 1.00 93.94 111 ASP A O 1
ATOM 880 N N . MET A 1 112 ? 14.268 6.445 -32.043 1.00 88.56 112 MET A N 1
ATOM 881 C CA . MET A 1 112 ? 14.475 5.748 -33.319 1.00 88.56 112 MET A CA 1
ATOM 882 C C . MET A 1 112 ? 13.185 5.576 -34.145 1.00 88.56 112 MET A C 1
ATOM 884 O O . MET A 1 112 ? 13.279 5.099 -35.280 1.00 88.56 112 MET A O 1
ATOM 888 N N . ASP A 1 113 ? 12.023 5.939 -33.587 1.00 69.31 113 ASP A N 1
ATOM 889 C CA . ASP A 1 113 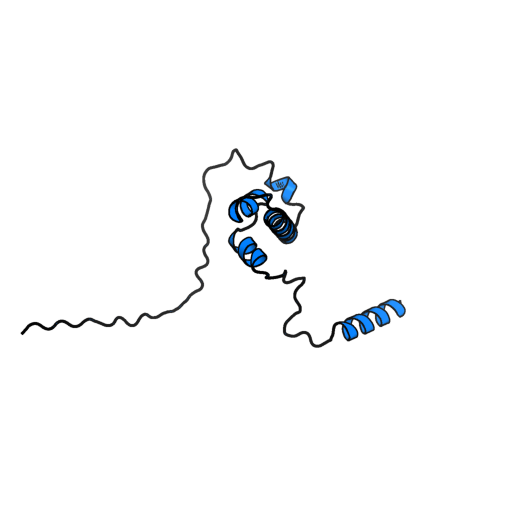? 10.705 6.011 -34.254 1.00 69.31 113 ASP A CA 1
ATOM 890 C C . ASP A 1 113 ? 10.466 7.405 -34.874 1.00 69.31 113 ASP A C 1
ATOM 892 O O . ASP A 1 113 ? 9.883 7.470 -35.984 1.00 69.31 113 ASP A O 1
#